Protein AF-A0A348N2C1-F1 (afdb_monomer_lite)

Structure (mmCIF, N/CA/C/O backbone):
data_AF-A0A348N2C1-F1
#
_entry.id   AF-A0A348N2C1-F1
#
loop_
_atom_site.group_PDB
_atom_site.id
_atom_site.type_symbol
_atom_site.label_atom_id
_atom_site.label_alt_id
_atom_site.label_comp_id
_atom_site.label_asym_id
_atom_site.label_entity_id
_atom_site.label_seq_id
_atom_site.pdbx_PDB_ins_code
_atom_site.Cartn_x
_atom_site.Cartn_y
_atom_site.Cartn_z
_atom_site.occupancy
_atom_site.B_iso_or_equiv
_atom_site.auth_seq_id
_atom_site.auth_comp_id
_atom_site.auth_asym_id
_atom_site.auth_atom_id
_atom_site.pdbx_PDB_model_num
ATOM 1 N N . SER A 1 1 ? -1.101 3.855 12.329 1.00 92.19 1 SER A N 1
ATOM 2 C CA . SER A 1 1 ? -2.539 4.120 12.122 1.00 92.19 1 SER A CA 1
ATOM 3 C C . SER A 1 1 ? -3.171 3.012 11.296 1.00 92.19 1 SER A C 1
ATOM 5 O O . SER A 1 1 ? -3.949 2.259 11.859 1.00 92.19 1 SER A O 1
ATOM 7 N N . LEU A 1 2 ? -2.773 2.832 10.030 1.00 96.38 2 LEU A N 1
ATOM 8 C CA . LEU A 1 2 ? -3.362 1.827 9.130 1.00 96.38 2 LEU A CA 1
ATOM 9 C C . LEU A 1 2 ? -3.346 0.391 9.690 1.00 96.38 2 LEU A C 1
ATOM 11 O O . LEU A 1 2 ? -4.396 -0.228 9.788 1.00 96.38 2 LEU A O 1
ATOM 15 N N . ALA A 1 3 ? -2.185 -0.121 10.113 1.00 96.31 3 ALA A N 1
ATOM 16 C CA . ALA A 1 3 ? -2.076 -1.496 10.620 1.00 96.31 3 ALA A CA 1
ATOM 17 C C . ALA A 1 3 ? -2.968 -1.767 11.851 1.00 96.31 3 ALA A C 1
ATOM 19 O O . ALA A 1 3 ? -3.559 -2.835 11.964 1.00 96.31 3 ALA A O 1
ATOM 20 N N . GLY A 1 4 ? -3.110 -0.781 12.746 1.00 97.06 4 GLY A N 1
ATOM 21 C CA . GLY A 1 4 ? -4.024 -0.872 13.889 1.00 97.06 4 GLY A CA 1
ATOM 22 C C . GLY A 1 4 ? -5.487 -0.903 13.447 1.00 97.06 4 GLY A C 1
ATOM 23 O O . GLY A 1 4 ? -6.236 -1.766 13.887 1.00 97.06 4 GLY A O 1
ATOM 24 N N . ALA A 1 5 ? -5.867 -0.043 12.494 1.00 96.62 5 ALA A N 1
ATOM 25 C CA . ALA A 1 5 ? -7.210 -0.062 11.916 1.00 96.62 5 ALA A CA 1
ATOM 26 C C . ALA A 1 5 ? -7.533 -1.419 11.263 1.00 96.62 5 ALA A C 1
ATOM 28 O O . ALA A 1 5 ? -8.624 -1.944 11.458 1.00 96.62 5 ALA A O 1
ATOM 29 N N . MET A 1 6 ? -6.578 -2.035 10.555 1.00 96.75 6 MET A N 1
ATOM 30 C CA . MET A 1 6 ? -6.754 -3.377 9.981 1.00 96.75 6 MET A CA 1
ATOM 31 C C . MET A 1 6 ? -7.007 -4.441 11.058 1.00 96.75 6 MET A C 1
ATOM 33 O O . MET A 1 6 ? -7.892 -5.279 10.895 1.00 96.75 6 MET A O 1
ATOM 37 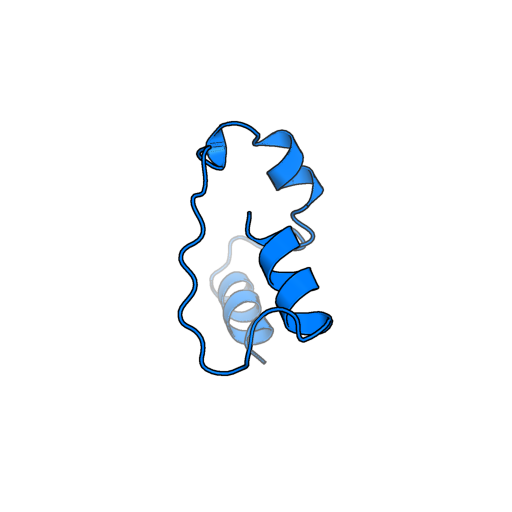N N . GLN A 1 7 ? -6.263 -4.401 12.167 1.00 97.75 7 GLN A N 1
ATOM 38 C CA . GLN A 1 7 ? -6.466 -5.320 13.289 1.00 97.75 7 GLN A CA 1
ATOM 39 C C . GLN A 1 7 ? -7.835 -5.115 13.955 1.00 97.75 7 GLN A C 1
ATOM 41 O O . GLN A 1 7 ? -8.515 -6.085 14.293 1.00 97.75 7 GLN A O 1
ATOM 46 N N . ASP A 1 8 ? -8.258 -3.867 14.134 1.00 97.38 8 ASP A N 1
ATOM 47 C CA . ASP A 1 8 ? -9.544 -3.540 14.753 1.00 97.38 8 ASP A CA 1
ATOM 48 C C . ASP A 1 8 ? -10.732 -3.933 13.872 1.00 97.38 8 ASP A C 1
ATOM 50 O O . ASP A 1 8 ? -11.739 -4.412 14.389 1.00 97.38 8 ASP A O 1
ATOM 54 N N . ILE A 1 9 ? -10.594 -3.831 12.548 1.00 96.62 9 ILE A N 1
ATOM 55 C CA . ILE A 1 9 ? 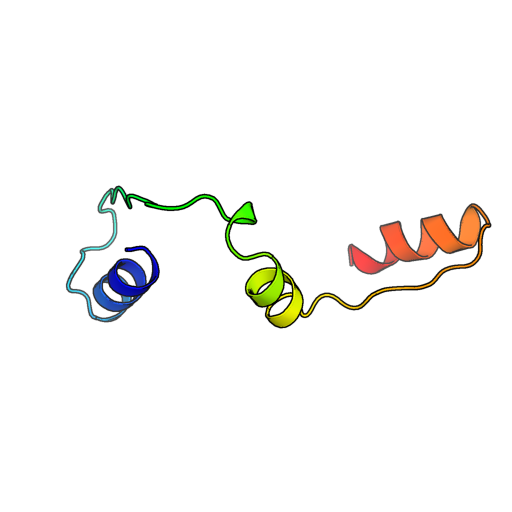-11.569 -4.374 11.593 1.00 96.62 9 ILE A CA 1
ATOM 56 C C . ILE A 1 9 ? -11.611 -5.905 11.691 1.00 96.62 9 ILE A C 1
ATOM 58 O O . ILE A 1 9 ? -12.685 -6.481 11.840 1.00 96.62 9 ILE A O 1
ATOM 62 N N . ALA A 1 10 ? -10.454 -6.576 11.668 1.00 96.38 10 ALA A N 1
ATOM 63 C CA . ALA A 1 10 ? -10.385 -8.040 11.730 1.00 96.38 10 ALA A CA 1
ATOM 64 C C . ALA A 1 10 ? -10.953 -8.623 13.038 1.00 96.38 10 ALA A C 1
ATOM 66 O O . ALA A 1 10 ? -11.479 -9.732 13.048 1.00 96.38 10 ALA A O 1
ATOM 67 N N . THR A 1 11 ? -10.858 -7.875 14.139 1.00 97.25 11 THR A N 1
ATOM 68 C CA . THR A 1 11 ? -11.397 -8.258 15.456 1.00 97.25 11 THR A CA 1
ATOM 69 C C . THR A 1 11 ? -12.839 -7.792 15.686 1.00 97.25 11 THR A C 1
ATOM 71 O O . THR A 1 11 ? -13.397 -8.071 16.744 1.00 97.25 11 THR A O 1
ATOM 74 N N . GLY A 1 12 ? -13.453 -7.096 14.721 1.00 95.62 12 GLY A N 1
ATOM 75 C CA . GLY A 1 12 ? -14.829 -6.598 14.816 1.00 95.62 12 GLY A CA 1
ATOM 76 C C . GLY A 1 12 ? -15.012 -5.381 15.730 1.00 95.62 12 GLY A C 1
ATOM 77 O O . GLY A 1 12 ? -16.143 -5.019 16.040 1.00 95.62 12 GLY A O 1
ATOM 78 N N . ARG A 1 13 ? -13.923 -4.734 16.167 1.00 97.44 13 ARG A N 1
ATOM 79 C CA . ARG A 1 13 ? -13.977 -3.486 16.951 1.00 97.44 13 ARG A CA 1
ATOM 80 C C . ARG A 1 13 ? -14.430 -2.290 16.115 1.00 97.44 13 ARG A C 1
ATOM 82 O O . ARG A 1 13 ? -15.005 -1.355 16.662 1.00 97.44 13 ARG A O 1
ATOM 89 N N . ILE A 1 14 ? -14.170 -2.324 14.809 1.00 97.00 14 ILE A N 1
ATOM 90 C CA . ILE A 1 14 ? -14.704 -1.372 13.830 1.00 97.00 14 ILE A CA 1
ATOM 91 C C . ILE A 1 14 ? -15.735 -2.109 12.975 1.00 97.00 14 ILE A C 1
ATOM 93 O O . ILE A 1 14 ? -15.422 -3.129 12.364 1.00 97.00 14 ILE A O 1
ATOM 97 N N . GLU A 1 15 ? -16.958 -1.586 12.932 1.00 96.69 15 GLU A N 1
ATOM 98 C CA . GLU A 1 15 ? -18.070 -2.191 12.201 1.00 96.69 15 GLU A CA 1
ATOM 99 C C . GLU A 1 15 ? -17.889 -2.078 10.679 1.00 96.69 15 GLU A C 1
ATOM 101 O O . GLU A 1 15 ? -17.412 -1.060 10.160 1.00 96.69 15 GLU A O 1
ATOM 106 N N . ALA A 1 16 ? -18.310 -3.115 9.948 1.00 95.00 16 ALA A N 1
ATOM 107 C CA . ALA A 1 16 ? -18.332 -3.100 8.491 1.00 95.00 16 ALA A CA 1
ATOM 108 C C . ALA A 1 16 ? -19.203 -1.945 7.960 1.00 95.00 16 ALA A C 1
ATOM 110 O O . ALA A 1 16 ? -20.274 -1.663 8.484 1.00 95.00 16 ALA A O 1
ATOM 111 N N . GLY A 1 17 ? -18.743 -1.271 6.903 1.00 95.31 17 GLY A N 1
ATOM 112 C CA . GLY A 1 17 ? -19.418 -0.090 6.349 1.00 95.31 17 GLY A CA 1
ATOM 113 C C . GLY A 1 17 ? -19.030 1.240 7.010 1.00 95.31 17 GLY A C 1
ATOM 114 O O . GLY A 1 17 ? -19.420 2.297 6.517 1.00 95.31 17 GLY A O 1
ATOM 115 N N . SER A 1 18 ? -18.212 1.219 8.068 1.00 97.00 18 SER A N 1
ATOM 116 C CA . SER A 1 18 ? -17.651 2.438 8.663 1.00 97.00 18 SER A CA 1
ATOM 117 C C . SER A 1 18 ? -16.705 3.165 7.701 1.00 97.00 18 SER A C 1
ATOM 119 O O . SER A 1 18 ? -15.909 2.544 6.997 1.00 97.00 18 SER A O 1
ATOM 121 N N . THR A 1 19 ? -16.724 4.501 7.726 1.00 97.00 19 THR A N 1
ATOM 122 C CA . THR A 1 19 ? -15.703 5.331 7.064 1.00 97.00 19 THR A CA 1
ATOM 123 C C . THR A 1 19 ? -14.608 5.692 8.064 1.00 97.00 19 THR A C 1
ATOM 125 O O . THR A 1 19 ? -14.886 6.300 9.095 1.00 97.00 19 THR A O 1
ATOM 128 N N . VAL A 1 20 ? -13.357 5.338 7.758 1.00 96.19 20 VAL A N 1
ATOM 129 C CA . VAL A 1 20 ? -12.200 5.548 8.644 1.00 96.19 20 VAL A CA 1
ATOM 130 C C . VAL A 1 20 ? -11.187 6.470 7.973 1.00 96.19 20 VAL A C 1
ATOM 132 O O . VAL A 1 20 ? -10.773 6.229 6.842 1.00 96.19 20 VAL A O 1
ATOM 135 N N . VAL A 1 21 ? -10.734 7.500 8.691 1.00 97.12 21 VAL A N 1
ATOM 136 C CA . VAL A 1 21 ? -9.647 8.384 8.246 1.00 97.12 21 VAL A CA 1
ATOM 137 C C . VAL A 1 21 ? -8.377 8.032 9.012 1.00 97.12 21 VAL A C 1
ATOM 139 O O . VAL A 1 21 ? -8.328 8.121 10.236 1.00 97.12 21 VAL A O 1
ATOM 142 N N . CYS A 1 22 ? -7.330 7.636 8.288 1.00 96.56 22 CYS A N 1
ATOM 143 C CA . CYS A 1 22 ? -6.026 7.322 8.863 1.00 96.56 22 CYS A CA 1
ATOM 144 C C . CYS A 1 22 ? -5.024 8.435 8.558 1.00 96.56 22 CYS A C 1
ATOM 146 O O . CYS A 1 22 ? -4.625 8.623 7.411 1.00 96.56 22 CYS A O 1
ATOM 148 N N . THR A 1 23 ? -4.540 9.121 9.592 1.00 96.75 23 THR A N 1
ATOM 149 C CA . THR A 1 23 ? -3.423 10.058 9.441 1.00 96.75 23 THR A CA 1
ATOM 150 C C . THR A 1 23 ? -2.122 9.291 9.213 1.00 96.75 23 THR A C 1
ATOM 152 O O . THR 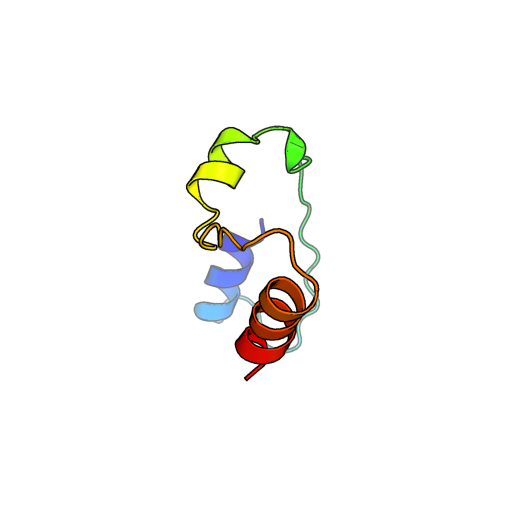A 1 23 ? -1.746 8.425 10.014 1.00 96.75 23 THR A O 1
ATOM 155 N N . LEU A 1 24 ? -1.421 9.626 8.130 1.00 95.94 24 LEU A N 1
ATOM 156 C CA . LEU A 1 24 ? -0.061 9.173 7.845 1.00 95.94 24 LEU A CA 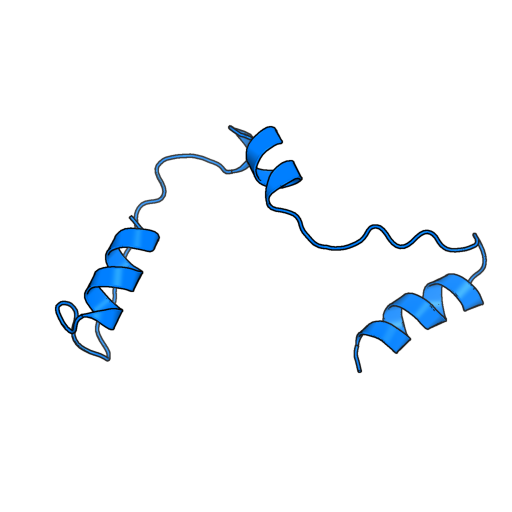1
ATOM 157 C C . LEU A 1 24 ? 0.895 10.324 8.162 1.00 95.94 24 LEU A C 1
ATOM 159 O O . LEU A 1 24 ? 0.928 11.335 7.469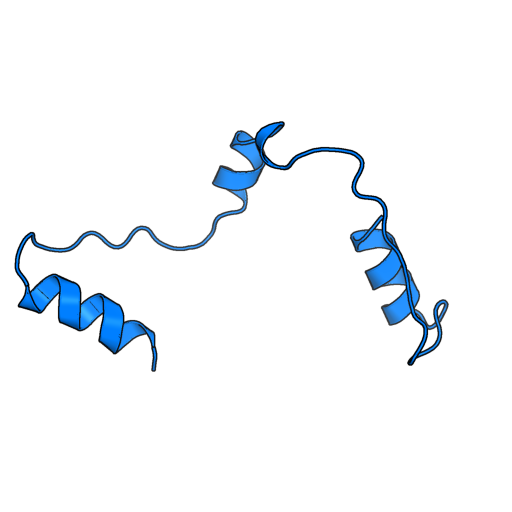 1.00 95.94 24 LEU A O 1
ATOM 163 N N . THR A 1 25 ? 1.633 10.199 9.261 1.00 92.75 25 THR A N 1
ATOM 164 C CA . THR A 1 25 ? 2.422 11.300 9.842 1.00 92.75 25 THR A CA 1
ATOM 165 C C . THR A 1 25 ? 3.752 11.559 9.124 1.00 92.75 25 THR A C 1
ATOM 167 O O . THR A 1 25 ? 4.405 12.571 9.379 1.00 92.75 25 THR A O 1
ATOM 170 N N . GLY A 1 26 ? 4.175 10.667 8.224 1.00 92.31 26 GLY A N 1
ATOM 171 C CA . GLY A 1 26 ? 5.444 10.748 7.504 1.00 92.31 26 GLY A CA 1
ATOM 172 C C . GLY A 1 26 ? 5.292 10.447 6.015 1.00 92.31 26 GLY A C 1
ATOM 173 O O . GLY A 1 26 ? 4.447 9.654 5.615 1.00 92.31 26 GLY A O 1
ATOM 174 N N . HIS A 1 27 ? 6.136 11.080 5.201 1.00 93.88 27 HIS A N 1
ATOM 175 C CA . HIS A 1 27 ? 6.247 10.787 3.775 1.00 93.88 27 HIS A CA 1
ATOM 176 C C . HIS A 1 27 ? 7.088 9.522 3.565 1.00 93.88 27 HIS A C 1
ATOM 178 O O . HIS A 1 27 ? 8.123 9.381 4.214 1.00 93.88 27 HIS A O 1
ATOM 184 N N . GLY A 1 28 ? 6.699 8.644 2.634 1.00 87.31 28 GLY A N 1
ATOM 185 C CA . GLY A 1 28 ? 7.396 7.369 2.393 1.00 87.31 28 GLY A CA 1
ATOM 186 C C . GLY A 1 28 ? 8.879 7.526 2.030 1.00 87.31 28 GLY A C 1
ATOM 187 O O . GLY A 1 28 ? 9.711 6.756 2.486 1.00 87.31 28 GLY A O 1
ATOM 188 N N . LEU A 1 29 ? 9.235 8.598 1.313 1.00 93.38 29 LEU A N 1
ATOM 189 C CA . LEU A 1 29 ? 10.633 8.928 0.972 1.00 93.38 29 LEU A CA 1
ATOM 190 C C . LEU A 1 29 ? 11.546 9.216 2.178 1.00 93.38 29 LEU A C 1
ATOM 192 O O . LEU A 1 29 ? 12.749 9.358 1.990 1.00 93.38 29 LEU A O 1
ATOM 196 N N . LYS A 1 30 ? 11.008 9.337 3.399 1.00 94.00 30 LYS A N 1
ATOM 197 C CA . LYS A 1 30 ? 11.830 9.513 4.606 1.00 94.00 30 LYS A CA 1
ATOM 198 C C . LYS A 1 30 ? 12.581 8.238 5.009 1.00 94.00 30 LYS A C 1
ATOM 200 O O . LYS A 1 30 ? 13.541 8.351 5.761 1.00 94.00 30 LYS A O 1
ATOM 205 N N . ASP A 1 31 ? 12.153 7.067 4.537 1.00 92.94 31 ASP A N 1
ATOM 206 C CA . ASP A 1 31 ? 12.787 5.776 4.834 1.00 92.94 31 ASP A CA 1
ATOM 207 C C . ASP A 1 31 ? 12.867 4.892 3.569 1.00 92.94 31 ASP A C 1
ATOM 209 O O . ASP A 1 31 ? 12.089 3.946 3.397 1.00 92.94 31 ASP A O 1
ATOM 213 N N . PRO A 1 32 ? 13.774 5.222 2.630 1.00 90.00 32 PRO A N 1
ATOM 214 C CA . PRO A 1 32 ? 13.941 4.461 1.394 1.00 90.00 32 PRO A CA 1
ATOM 215 C C . PRO A 1 32 ? 14.493 3.049 1.639 1.00 90.00 32 PRO A C 1
ATOM 217 O O . PRO A 1 32 ? 14.151 2.130 0.897 1.00 90.00 32 PRO A O 1
ATOM 220 N N . ASP A 1 33 ? 15.290 2.846 2.692 1.00 91.94 33 ASP A N 1
ATOM 221 C CA . ASP A 1 33 ? 15.889 1.546 3.010 1.00 91.94 33 ASP A CA 1
ATOM 222 C C . ASP A 1 33 ? 14.820 0.507 3.351 1.00 91.94 33 ASP A C 1
ATOM 224 O O . ASP A 1 33 ? 14.875 -0.634 2.879 1.00 91.94 33 ASP A O 1
ATOM 228 N N . THR A 1 34 ? 13.820 0.888 4.151 1.00 90.44 34 THR A N 1
ATOM 229 C CA . THR A 1 34 ? 12.681 0.009 4.438 1.00 90.44 34 THR A CA 1
ATOM 230 C C . THR A 1 34 ? 11.883 -0.286 3.170 1.00 90.44 34 THR A C 1
ATOM 232 O O . THR A 1 34 ? 11.522 -1.440 2.946 1.00 90.44 34 THR A O 1
ATOM 235 N N . ALA A 1 35 ? 11.657 0.707 2.304 1.00 88.50 35 ALA A N 1
ATOM 236 C CA . ALA A 1 35 ? 10.951 0.498 1.039 1.00 88.50 35 ALA A CA 1
ATOM 237 C C . ALA A 1 35 ? 11.679 -0.507 0.130 1.00 88.50 35 ALA A C 1
ATOM 239 O O . ALA A 1 35 ? 11.050 -1.420 -0.403 1.00 88.50 35 ALA A O 1
ATOM 240 N N . MET A 1 36 ? 13.006 -0.400 0.015 1.00 88.12 36 MET A N 1
ATOM 241 C CA . MET A 1 36 ? 13.818 -1.347 -0.754 1.00 88.12 36 MET A CA 1
ATOM 242 C C . MET A 1 36 ? 13.765 -2.764 -0.174 1.00 88.12 36 MET A C 1
ATOM 244 O O . MET A 1 36 ? 13.616 -3.720 -0.926 1.00 88.12 36 MET A O 1
ATOM 248 N N . LYS A 1 37 ? 13.840 -2.915 1.156 1.00 90.56 37 LYS A N 1
ATOM 249 C CA . LYS A 1 37 ? 13.767 -4.232 1.820 1.00 90.56 37 LYS A CA 1
ATOM 250 C C . LYS A 1 37 ? 12.400 -4.902 1.681 1.00 90.56 37 LYS A C 1
ATOM 252 O O . LYS A 1 37 ? 12.330 -6.125 1.648 1.00 90.56 37 LYS A O 1
ATOM 257 N N . GLN A 1 38 ? 11.325 -4.114 1.668 1.00 89.12 38 GLN A N 1
ATOM 258 C CA . GLN A 1 38 ? 9.951 -4.612 1.548 1.00 89.12 38 GLN A CA 1
ATOM 259 C C . GLN A 1 38 ? 9.522 -4.821 0.089 1.00 89.12 38 GLN A C 1
ATOM 261 O O . GLN A 1 38 ? 8.546 -5.524 -0.162 1.00 89.12 38 GLN A O 1
ATOM 266 N N . SER A 1 39 ? 10.234 -4.231 -0.876 1.00 88.00 39 SER A N 1
ATOM 267 C CA . SER A 1 39 ? 9.994 -4.463 -2.297 1.00 88.00 39 SER A CA 1
ATOM 268 C C . SER A 1 39 ? 10.425 -5.878 -2.676 1.00 88.00 39 SER A C 1
ATOM 270 O O . SER A 1 39 ? 11.601 -6.148 -2.904 1.00 88.00 39 SER A O 1
ATOM 272 N N . THR A 1 40 ? 9.459 -6.788 -2.759 1.00 84.81 40 THR A N 1
ATOM 273 C CA . THR A 1 40 ? 9.664 -8.175 -3.204 1.00 84.81 40 THR A CA 1
ATOM 274 C C . THR A 1 40 ? 9.516 -8.350 -4.714 1.00 84.81 40 THR A C 1
ATOM 276 O O . THR A 1 40 ? 9.743 -9.447 -5.219 1.00 84.81 40 THR A O 1
ATOM 279 N N . ALA A 1 41 ? 9.132 -7.290 -5.434 1.00 83.00 41 ALA A N 1
ATOM 280 C CA . ALA A 1 41 ? 8.994 -7.327 -6.883 1.00 83.00 41 ALA A CA 1
ATOM 281 C C . ALA A 1 41 ? 10.354 -7.664 -7.526 1.00 83.00 41 ALA A C 1
ATOM 283 O O . ALA A 1 41 ? 11.334 -6.952 -7.274 1.00 83.00 41 ALA A O 1
ATOM 284 N N . PRO A 1 42 ? 10.443 -8.744 -8.322 1.00 79.56 42 PRO A N 1
ATOM 285 C CA . PRO A 1 42 ? 11.695 -9.136 -8.944 1.00 79.56 42 PRO A CA 1
ATOM 286 C C . PRO A 1 42 ? 12.116 -8.100 -9.988 1.00 79.56 42 PRO A C 1
ATOM 288 O O . PRO A 1 42 ? 11.309 -7.612 -10.776 1.00 79.56 42 PRO A O 1
ATOM 291 N N . LEU A 1 43 ? 13.410 -7.786 -10.013 1.00 85.56 43 LEU A N 1
ATOM 292 C CA . LEU A 1 43 ? 14.010 -7.050 -11.120 1.00 85.56 43 LEU A CA 1
ATOM 293 C C . LEU A 1 43 ? 14.121 -7.990 -12.320 1.00 85.56 43 LEU A C 1
ATOM 295 O O . LEU A 1 43 ? 14.879 -8.960 -12.285 1.00 85.56 43 LEU A O 1
ATOM 299 N N . VAL A 1 44 ? 13.363 -7.695 -13.374 1.00 88.81 44 VAL A N 1
ATOM 300 C CA . VAL A 1 44 ? 13.414 -8.438 -14.634 1.00 88.81 44 VAL A CA 1
ATOM 301 C C . VAL A 1 44 ? 14.362 -7.716 -15.586 1.00 88.81 44 VAL A C 1
ATOM 303 O O . VAL A 1 44 ? 14.085 -6.608 -16.042 1.00 88.81 44 VAL A O 1
ATOM 306 N N . THR A 1 45 ? 15.504 -8.339 -15.868 1.00 91.81 45 THR A N 1
ATOM 307 C CA . THR A 1 45 ? 16.447 -7.860 -16.886 1.00 91.81 45 THR A CA 1
ATOM 308 C C . THR A 1 45 ? 16.012 -8.381 -18.251 1.00 91.81 45 THR A C 1
ATOM 310 O O . THR A 1 45 ? 15.785 -9.579 -18.401 1.00 91.81 45 THR A O 1
ATOM 313 N N . VAL A 1 46 ? 15.928 -7.495 -19.243 1.00 93.56 46 VAL A N 1
ATOM 314 C CA . VAL A 1 46 ? 15.522 -7.826 -20.617 1.00 93.56 46 VAL A CA 1
ATOM 315 C C . VAL A 1 46 ? 16.524 -7.286 -21.627 1.00 93.56 46 VAL A C 1
ATOM 317 O O . VAL A 1 46 ? 17.199 -6.285 -21.370 1.00 93.56 46 VAL A O 1
ATOM 320 N N . ASP A 1 47 ? 16.605 -7.936 -22.786 1.00 94.88 47 ASP A N 1
ATOM 321 C CA . ASP A 1 47 ? 17.397 -7.434 -23.903 1.00 94.88 47 A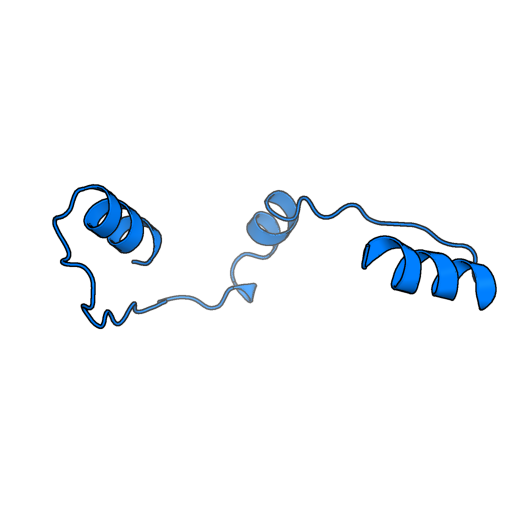SP A CA 1
ATOM 322 C C . ASP A 1 47 ? 16.838 -6.102 -24.415 1.00 94.88 47 ASP A C 1
ATOM 324 O O . ASP A 1 47 ? 15.631 -5.855 -24.396 1.00 94.88 47 ASP A O 1
ATOM 328 N N . ALA A 1 48 ? 17.724 -5.240 -24.922 1.00 94.25 48 ALA A N 1
ATOM 329 C CA . ALA A 1 48 ? 17.371 -3.929 -25.467 1.00 94.25 48 ALA A CA 1
ATOM 330 C C . ALA A 1 48 ? 16.749 -4.028 -26.877 1.00 94.25 48 ALA A C 1
ATOM 332 O O . ALA A 1 48 ? 17.169 -3.341 -27.811 1.00 94.25 48 ALA A O 1
ATOM 333 N N . THR A 1 49 ? 15.761 -4.906 -27.041 1.00 97.06 49 THR A N 1
ATOM 334 C CA . THR A 1 49 ? 14.995 -5.104 -28.274 1.00 97.06 49 THR A CA 1
ATOM 335 C C . THR A 1 49 ? 13.511 -4.884 -28.003 1.00 97.06 49 THR A C 1
ATOM 337 O O . THR A 1 49 ? 13.012 -5.139 -26.908 1.00 97.06 49 THR A O 1
ATOM 340 N N . LEU A 1 50 ? 12.792 -4.385 -29.010 1.00 93.19 50 LEU A N 1
ATOM 341 C CA . LEU A 1 50 ? 11.360 -4.108 -28.885 1.00 93.19 50 LEU A CA 1
ATOM 342 C C . LEU A 1 50 ? 10.573 -5.365 -28.493 1.00 93.19 50 LEU A C 1
ATOM 344 O O . LEU A 1 50 ? 9.703 -5.292 -27.628 1.00 93.19 50 LEU A O 1
ATOM 348 N N . ASP A 1 51 ? 10.905 -6.497 -29.112 1.00 94.44 51 ASP A N 1
ATOM 349 C CA . ASP A 1 51 ? 10.206 -7.763 -28.903 1.00 94.44 51 ASP A CA 1
ATOM 350 C C . ASP A 1 51 ? 10.400 -8.279 -27.470 1.00 94.44 51 ASP A C 1
ATOM 352 O O . ASP A 1 51 ? 9.416 -8.569 -26.795 1.00 94.44 51 ASP A O 1
ATOM 356 N N . ALA A 1 52 ? 11.636 -8.274 -26.949 1.00 92.19 52 ALA A N 1
ATOM 357 C CA . ALA A 1 52 ? 11.917 -8.720 -25.581 1.00 92.19 52 ALA A CA 1
ATOM 358 C C . ALA A 1 52 ? 11.203 -7.862 -24.518 1.00 92.19 52 ALA A C 1
ATOM 360 O O . ALA A 1 52 ? 10.673 -8.390 -23.541 1.00 92.19 52 ALA A O 1
ATOM 361 N N . VAL A 1 53 ? 11.146 -6.539 -24.716 1.00 93.00 53 VAL A N 1
ATOM 362 C CA . VAL A 1 53 ? 10.424 -5.626 -23.812 1.00 93.00 53 VAL A CA 1
ATOM 363 C C . VAL A 1 53 ? 8.911 -5.847 -23.898 1.00 93.00 53 VAL A C 1
ATOM 365 O O . VAL A 1 53 ? 8.230 -5.887 -22.872 1.00 93.00 53 VAL A O 1
ATOM 368 N N . ARG A 1 54 ? 8.374 -5.995 -25.116 1.00 92.94 54 ARG A N 1
ATOM 369 C CA . ARG A 1 54 ? 6.944 -6.229 -25.352 1.00 92.94 54 ARG A CA 1
ATOM 370 C C . ARG A 1 54 ? 6.471 -7.514 -24.683 1.00 92.94 54 ARG A C 1
ATOM 372 O O . ARG A 1 54 ? 5.416 -7.499 -24.050 1.00 92.94 54 ARG A O 1
ATOM 379 N N . ASP A 1 55 ? 7.230 -8.593 -24.825 1.00 92.06 55 ASP A N 1
ATOM 380 C CA . ASP A 1 55 ? 6.845 -9.906 -24.313 1.00 92.06 55 ASP A CA 1
ATOM 381 C C . ASP A 1 55 ? 6.777 -9.921 -22.782 1.00 92.06 55 ASP A C 1
ATOM 383 O O . ASP A 1 55 ? 5.834 -10.480 -22.230 1.00 92.06 55 ASP A O 1
ATOM 387 N N . VAL A 1 56 ? 7.695 -9.236 -22.090 1.00 90.88 56 VAL A N 1
ATOM 388 C CA . VAL A 1 56 ? 7.653 -9.128 -20.621 1.00 90.88 56 VAL A CA 1
ATOM 389 C C . VAL A 1 56 ? 6.500 -8.247 -20.143 1.00 90.88 56 VAL A C 1
ATOM 391 O O . VAL A 1 56 ? 5.802 -8.625 -19.212 1.00 90.88 56 VAL A O 1
ATOM 394 N N . ILE A 1 57 ? 6.239 -7.105 -20.788 1.00 90.50 57 ILE A N 1
ATOM 395 C CA . ILE A 1 57 ? 5.144 -6.212 -20.365 1.00 90.50 57 ILE A CA 1
ATOM 396 C C . ILE A 1 57 ? 3.770 -6.855 -20.592 1.00 90.50 57 ILE A C 1
ATOM 398 O O . ILE A 1 57 ? 2.882 -6.718 -19.755 1.00 90.50 57 ILE A O 1
ATOM 402 N N . VAL A 1 58 ? 3.569 -7.520 -21.734 1.00 91.38 58 VAL A N 1
ATOM 403 C CA . VAL A 1 58 ? 2.265 -8.098 -22.101 1.00 91.38 58 VAL A CA 1
ATOM 404 C C . VAL A 1 58 ? 2.080 -9.497 -21.504 1.00 91.38 58 VAL A C 1
ATOM 406 O O . VAL A 1 58 ? 0.953 -9.870 -21.187 1.00 91.38 58 VAL A O 1
ATOM 409 N N . GLY A 1 59 ? 3.163 -10.259 -21.332 1.00 76.00 59 GLY A N 1
ATOM 410 C CA . GLY A 1 59 ? 3.142 -11.604 -20.758 1.00 76.00 59 GLY A CA 1
ATOM 411 C C . GLY A 1 59 ? 2.854 -11.641 -19.255 1.00 76.00 59 GLY A C 1
ATOM 412 O O . GLY A 1 59 ? 2.152 -12.546 -18.821 1.00 76.00 59 GLY A O 1
ATOM 413 N N . ASP A 1 60 ? 3.317 -10.650 -18.480 1.00 62.62 60 ASP A N 1
ATOM 414 C CA . ASP A 1 60 ? 3.077 -10.554 -17.022 1.00 62.62 60 ASP A CA 1
ATOM 415 C C . ASP A 1 60 ? 1.650 -10.098 -16.652 1.00 62.62 60 ASP A C 1
ATOM 417 O O . ASP A 1 60 ? 1.269 -10.117 -15.482 1.00 62.62 60 ASP A O 1
ATOM 421 N N . MET A 1 61 ? 0.843 -9.660 -17.626 1.00 54.12 61 MET A N 1
ATOM 422 C CA . MET A 1 61 ? -0.547 -9.235 -17.398 1.00 54.12 61 MET A CA 1
ATOM 423 C C . MET A 1 61 ? -1.564 -10.394 -17.448 1.00 54.12 61 MET A C 1
ATOM 425 O O . MET A 1 61 ? -2.771 -10.128 -17.450 1.00 54.12 61 MET A O 1
ATOM 429 N N . ALA A 1 62 ? -1.098 -11.649 -17.511 1.00 41.38 62 ALA A N 1
ATOM 430 C CA . ALA A 1 62 ? -1.913 -12.867 -17.561 1.00 41.38 62 ALA A CA 1
ATOM 431 C C . ALA A 1 62 ? -1.845 -13.681 -16.260 1.00 41.38 62 ALA A C 1
ATOM 433 O O . ALA A 1 62 ? -0.735 -13.846 -15.709 1.00 41.38 62 ALA A O 1
#

Foldseek 3Di:
DVVVVVVCVVVCVDPPPDDDDDDDPDDPVVCVVVVVVPPPDDDDDFDPDPVRVVCVVVVVVD

Radius of gyration: 19.34 Å; chains: 1; bounding box: 37×24×46 Å

Secondary structure (DSSP, 8-state):
-HHHHHHHHHTTSS-TT--------S-GGG-HHHHHHH---------SSHHHHHHHHHHTT-

pLDDT: mean 90.9, std 9.86, range [41.38, 97.75]

Sequence (62 aa):
SLAGAMQDIATGRIEAGSTVVCTLTGHGLKDPDTAMKQSTAPLVTVDATLDAVRDVIVGDMA